Protein AF-A0A378B4E1-F1 (afdb_monomer_lite)

Secondary structure (DSSP, 8-state):
--SSSSSSSS--------SPP-PPPPPSSPPPPPS--PPPP--------SSSEEEEETTEEEEEEEE--B--GGGS----TT--HHHHHHHHTT--SS---EEE-TTS-EEEHHHHHHHHHHHHHHHHHHGGGTTS-EEEEPPPSSS--EEEEPP----SSHHHHHHHH-

InterPro domains:
  IPR025130 Protein of unknown function DUF4056 [PF13265] (36-170)

Radius of gyration: 22.27 Å; chains: 1; bounding box: 45×46×68 Å

pLDDT: mean 78.92, std 15.03, range [44.78, 97.56]

Structure (mmCIF, N/CA/C/O backbone):
data_AF-A0A378B4E1-F1
#
_entry.id   AF-A0A378B4E1-F1
#
loop_
_atom_site.group_PDB
_atom_site.id
_atom_site.type_symbol
_atom_site.label_atom_id
_atom_site.label_alt_id
_atom_site.label_comp_id
_atom_site.label_asym_id
_atom_site.label_entity_id
_atom_site.label_seq_id
_atom_site.pdbx_PDB_ins_code
_atom_site.Cartn_x
_atom_site.Cartn_y
_atom_site.Cartn_z
_atom_site.occupancy
_atom_site.B_iso_or_equiv
_atom_site.auth_seq_id
_atom_site.auth_comp_id
_atom_site.auth_asym_id
_atom_site.auth_atom_id
_atom_site.pdbx_PDB_model_num
ATOM 1 N N . MET A 1 1 ? -25.542 -29.507 -42.723 1.00 45.38 1 MET A N 1
ATOM 2 C CA . MET A 1 1 ? -24.441 -28.741 -42.091 1.00 45.38 1 MET A CA 1
ATOM 3 C C . MET A 1 1 ? -24.891 -28.226 -40.725 1.00 45.38 1 MET A C 1
ATOM 5 O O . MET A 1 1 ? -25.317 -27.088 -40.613 1.00 45.38 1 MET A O 1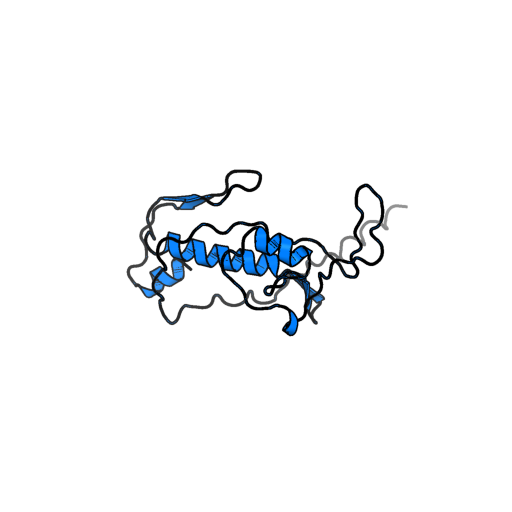
ATOM 9 N N . ARG A 1 2 ? -24.968 -29.088 -39.700 1.00 52.56 2 ARG A N 1
ATOM 10 C CA . ARG A 1 2 ? -25.615 -28.710 -38.426 1.00 52.56 2 ARG A CA 1
ATOM 11 C C . ARG A 1 2 ? -25.257 -29.658 -37.274 1.00 52.56 2 ARG A C 1
ATOM 13 O O . ARG A 1 2 ? -26.142 -30.110 -36.568 1.00 52.56 2 ARG A O 1
ATOM 20 N N . LYS A 1 3 ? -23.986 -30.060 -37.145 1.00 48.22 3 LYS A N 1
ATOM 21 C CA . LYS A 1 3 ? -23.539 -30.948 -36.046 1.00 48.22 3 LYS A CA 1
ATOM 22 C C . LYS A 1 3 ? -22.148 -30.639 -35.468 1.00 48.22 3 LYS A C 1
ATOM 24 O O . LYS A 1 3 ? -21.736 -31.317 -34.543 1.00 48.22 3 LYS A O 1
ATOM 29 N N . ALA A 1 4 ? -21.444 -29.610 -35.947 1.00 52.19 4 ALA A N 1
ATOM 30 C CA . ALA A 1 4 ? -20.055 -29.352 -35.539 1.00 52.19 4 ALA A CA 1
ATOM 31 C C . ALA A 1 4 ? -19.872 -28.226 -34.499 1.00 52.19 4 ALA A C 1
ATOM 33 O O . ALA A 1 4 ? -18.754 -27.987 -34.066 1.00 52.19 4 ALA A O 1
ATOM 34 N N . PHE A 1 5 ? -20.935 -27.530 -34.079 1.00 47.19 5 PHE A N 1
ATOM 35 C CA . PHE A 1 5 ? -20.787 -26.311 -33.265 1.00 47.19 5 PHE A CA 1
ATOM 36 C C . PHE A 1 5 ? -20.846 -26.529 -31.740 1.00 47.19 5 PHE A C 1
ATOM 38 O O . PHE A 1 5 ? -20.663 -25.588 -30.981 1.00 47.19 5 PHE A O 1
ATOM 45 N N . TRP A 1 6 ? -21.078 -27.759 -31.270 1.00 44.78 6 TRP A N 1
ATOM 46 C CA . TRP A 1 6 ? -21.280 -28.039 -29.839 1.00 44.78 6 TRP A CA 1
ATOM 47 C C . TRP A 1 6 ? -20.039 -28.551 -29.091 1.00 44.78 6 TRP A C 1
ATOM 49 O O . TRP A 1 6 ? -20.106 -28.757 -27.885 1.00 44.78 6 TRP A O 1
ATOM 59 N N . LEU A 1 7 ? -18.899 -28.734 -29.767 1.00 46.56 7 LEU A N 1
ATOM 60 C CA . LEU A 1 7 ? -17.705 -29.358 -29.172 1.00 46.56 7 LEU A CA 1
ATOM 61 C C . LEU A 1 7 ? -16.604 -28.380 -28.728 1.00 46.56 7 LEU A C 1
ATOM 63 O O . LEU A 1 7 ? -15.614 -28.820 -28.157 1.00 46.56 7 LEU A O 1
ATOM 67 N N . LEU A 1 8 ? -16.769 -27.067 -28.921 1.00 45.50 8 LEU A N 1
ATOM 68 C CA . LEU A 1 8 ? -15.743 -26.078 -28.544 1.00 45.50 8 LEU A CA 1
ATOM 69 C C . LEU A 1 8 ? -15.977 -25.387 -27.191 1.00 45.50 8 LEU A C 1
ATOM 71 O O . LEU A 1 8 ? -15.149 -24.586 -26.774 1.00 45.50 8 LEU A O 1
ATOM 75 N N . PHE A 1 9 ? -17.052 -25.716 -26.467 1.00 45.72 9 PHE A N 1
ATOM 76 C CA . PHE A 1 9 ? -17.351 -25.106 -25.160 1.00 45.72 9 PHE A CA 1
ATOM 77 C C . PHE A 1 9 ? -16.895 -25.933 -23.944 1.00 45.72 9 PHE A C 1
ATOM 79 O O . PHE A 1 9 ? -17.079 -25.504 -22.810 1.00 45.72 9 PHE A O 1
ATOM 86 N N . ALA A 1 10 ? -16.286 -27.106 -24.153 1.00 47.16 10 ALA A N 1
ATOM 87 C CA . ALA A 1 10 ? -15.947 -28.042 -23.074 1.00 47.16 10 ALA A CA 1
ATOM 88 C C . ALA A 1 10 ? -14.533 -27.872 -22.475 1.00 47.16 10 ALA A C 1
ATOM 90 O O . ALA A 1 10 ? -14.156 -28.644 -21.599 1.00 47.16 10 ALA A O 1
ATOM 91 N N . LEU A 1 11 ? -13.739 -26.888 -22.921 1.00 47.78 11 LEU A N 1
ATOM 92 C CA . LEU A 1 11 ? -12.340 -26.715 -22.482 1.00 47.78 11 LEU A CA 1
ATOM 93 C C . LEU A 1 11 ? -12.069 -25.448 -21.660 1.00 47.78 11 LEU A C 1
ATOM 95 O O . LEU A 1 11 ? -10.924 -25.193 -21.295 1.00 47.78 11 LEU A O 1
ATOM 99 N N . ALA A 1 12 ? -13.098 -24.681 -21.298 1.00 51.44 12 ALA A N 1
ATOM 100 C CA . ALA A 1 12 ? -12.955 -23.592 -20.334 1.00 51.44 12 ALA A CA 1
ATOM 101 C C . ALA A 1 12 ? -12.994 -24.148 -18.899 1.00 51.44 12 ALA A C 1
ATOM 103 O O . ALA A 1 12 ? -13.938 -23.917 -18.147 1.00 51.44 12 ALA A O 1
ATOM 104 N N . LEU A 1 13 ? -11.973 -24.924 -18.526 1.00 53.44 13 LEU A N 1
ATOM 105 C CA . LEU A 1 13 ? -11.681 -25.183 -17.119 1.00 53.44 13 LEU A CA 1
ATOM 106 C C . LEU A 1 13 ? -11.317 -23.836 -16.479 1.00 53.44 13 LEU A C 1
ATOM 108 O O . LEU A 1 13 ? -10.372 -23.194 -16.947 1.00 53.44 13 LEU A O 1
ATOM 112 N N . PRO A 1 14 ? -12.020 -23.377 -15.429 1.00 47.12 14 PRO A N 1
ATOM 113 C CA . PRO A 1 14 ? -11.519 -22.268 -14.649 1.00 47.12 14 PRO A CA 1
ATOM 114 C C . PRO A 1 14 ? -10.224 -22.767 -14.011 1.00 47.12 14 PRO A C 1
ATOM 116 O O . PRO A 1 14 ? -10.237 -23.681 -13.186 1.00 47.12 14 PRO A O 1
ATOM 119 N N . ALA A 1 15 ? -9.093 -22.199 -14.420 1.00 52.03 15 ALA A N 1
ATOM 120 C CA . ALA A 1 15 ? -7.867 -22.297 -13.651 1.00 52.03 15 ALA A CA 1
ATOM 121 C C . ALA A 1 15 ? -8.107 -21.537 -12.338 1.00 52.03 15 ALA A C 1
ATOM 123 O O . ALA A 1 15 ? -7.782 -20.360 -12.205 1.00 52.03 15 ALA A O 1
ATOM 124 N N . LEU A 1 16 ? -8.777 -22.190 -11.389 1.00 47.53 16 LEU A N 1
ATOM 125 C CA . LEU A 1 16 ? -8.833 -21.737 -10.013 1.00 47.53 16 LEU A CA 1
ATOM 126 C C . LEU A 1 16 ? -7.403 -21.842 -9.499 1.00 47.53 16 LEU A C 1
ATOM 128 O O . LEU A 1 16 ? -6.875 -22.944 -9.358 1.00 47.53 16 LEU A O 1
ATOM 132 N N . ALA A 1 17 ? -6.764 -20.699 -9.272 1.00 47.03 17 ALA A N 1
ATOM 133 C CA . ALA A 1 17 ? -5.536 -20.643 -8.501 1.00 47.03 17 ALA A CA 1
ATOM 134 C C . ALA A 1 17 ? -5.855 -21.206 -7.107 1.00 47.03 17 ALA A C 1
ATOM 136 O O . ALA A 1 17 ? -6.470 -20.539 -6.282 1.00 47.03 17 ALA A O 1
ATOM 137 N N . GLN A 1 18 ? -5.519 -22.478 -6.890 1.00 52.78 18 GLN A N 1
ATOM 138 C CA . GLN A 1 18 ? -5.673 -23.181 -5.613 1.00 52.78 18 GLN A CA 1
ATOM 139 C C . GLN A 1 18 ? -4.503 -22.902 -4.664 1.00 52.78 18 GLN A C 1
ATOM 141 O O . GLN A 1 18 ? -4.425 -23.513 -3.599 1.00 52.78 18 GLN A O 1
ATOM 146 N N . ASP A 1 19 ? -3.586 -22.007 -5.044 1.00 57.25 19 ASP A N 1
ATOM 147 C CA . ASP A 1 19 ? -2.512 -21.596 -4.157 1.00 57.25 19 ASP A CA 1
ATOM 148 C C . ASP A 1 19 ? -3.143 -21.042 -2.874 1.00 57.25 19 ASP A C 1
ATOM 150 O O . ASP A 1 19 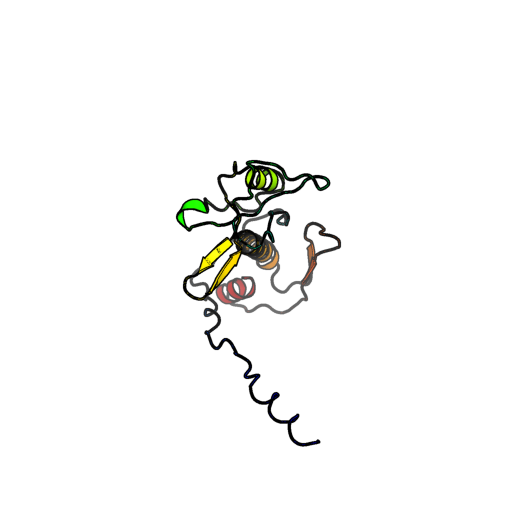? -3.998 -20.151 -2.952 1.00 57.25 19 ASP A O 1
ATOM 154 N N . PRO A 1 20 ? -2.775 -21.567 -1.691 1.00 53.53 20 PRO A N 1
ATOM 155 C CA . PRO A 1 20 ? -3.271 -21.015 -0.449 1.00 53.53 20 PRO A CA 1
ATOM 156 C C . PRO A 1 20 ? -2.885 -19.539 -0.425 1.00 53.53 20 PRO A C 1
ATOM 158 O O . PRO A 1 20 ? -1.701 -19.194 -0.492 1.00 53.53 20 PRO A O 1
ATOM 161 N N . VAL A 1 21 ? -3.896 -18.667 -0.347 1.00 59.41 21 VAL A N 1
ATOM 162 C CA . VAL A 1 21 ? -3.697 -17.271 0.043 1.00 59.41 21 VAL A CA 1
ATOM 163 C C . VAL A 1 21 ? -2.820 -17.323 1.286 1.00 59.41 21 VAL A C 1
ATOM 165 O O . VAL A 1 21 ? -3.142 -18.067 2.217 1.00 59.41 21 VAL A O 1
ATOM 168 N N . LEU A 1 22 ? -1.675 -16.631 1.247 1.00 57.59 22 LEU A N 1
ATOM 169 C CA . LEU A 1 22 ? -0.704 -16.640 2.340 1.00 57.59 22 LEU A CA 1
ATOM 170 C C . LEU A 1 22 ? -1.463 -16.535 3.671 1.00 57.59 22 LEU A C 1
ATOM 172 O O . LEU A 1 22 ? -2.322 -15.655 3.790 1.00 57.59 22 LEU A O 1
ATOM 176 N N . PRO A 1 23 ? -1.220 -17.445 4.634 1.00 61.09 23 PRO A N 1
ATOM 177 C CA . PRO A 1 23 ? -1.993 -17.462 5.863 1.00 61.09 23 PRO A CA 1
ATOM 178 C C . PRO A 1 23 ? -1.885 -16.093 6.528 1.00 61.09 23 PRO A C 1
ATOM 180 O O . PRO A 1 23 ? -0.791 -15.531 6.621 1.00 61.09 23 PRO A O 1
ATOM 183 N N . ALA A 1 24 ? -3.023 -15.555 6.972 1.00 62.12 24 ALA A N 1
ATOM 184 C CA . ALA A 1 24 ? -3.042 -14.311 7.723 1.00 62.12 24 ALA A CA 1
ATOM 185 C C . ALA A 1 24 ? -2.091 -14.455 8.919 1.00 62.12 24 ALA A C 1
ATOM 187 O O . ALA A 1 24 ? -2.246 -15.354 9.748 1.00 62.12 24 ALA A O 1
ATOM 188 N N . VAL A 1 25 ? -1.064 -13.607 8.970 1.00 66.94 25 VAL A N 1
ATOM 189 C CA . VAL A 1 25 ? -0.063 -13.660 10.034 1.00 66.94 25 VAL A CA 1
ATOM 190 C C . VAL A 1 25 ? -0.710 -13.146 11.317 1.00 66.94 25 VAL A C 1
ATOM 192 O O . VAL A 1 25 ? -1.153 -12.000 11.396 1.00 66.94 25 VAL A O 1
ATOM 195 N N . THR A 1 26 ? -0.767 -13.997 12.339 1.00 69.50 26 THR A N 1
ATOM 196 C CA . THR A 1 26 ? -1.206 -13.588 13.674 1.00 69.50 26 THR A CA 1
ATOM 197 C C . THR A 1 26 ? -0.099 -12.777 14.340 1.00 69.50 26 THR A C 1
ATOM 199 O O . THR A 1 26 ? 1.024 -13.258 14.498 1.00 69.50 26 THR A O 1
ATOM 202 N N . ALA A 1 27 ? -0.412 -11.562 14.778 1.00 67.56 27 ALA A N 1
ATOM 203 C CA . ALA A 1 27 ? 0.491 -10.724 15.544 1.00 67.56 27 ALA A CA 1
ATOM 204 C C . ALA A 1 27 ? 0.864 -11.414 16.866 1.00 67.56 27 ALA A C 1
ATOM 206 O O . ALA A 1 27 ? 0.021 -11.679 17.730 1.00 67.56 27 ALA A O 1
ATOM 207 N N . ILE A 1 28 ? 2.155 -11.704 17.024 1.00 65.19 28 ILE A N 1
ATOM 208 C CA . ILE A 1 28 ? 2.714 -12.283 18.255 1.00 65.19 28 ILE A CA 1
ATOM 209 C C . ILE A 1 28 ? 2.878 -11.187 19.322 1.00 65.19 28 ILE A C 1
ATOM 211 O O . ILE A 1 28 ? 2.657 -11.433 20.511 1.00 65.19 28 ILE A O 1
ATOM 215 N N . HIS A 1 29 ? 3.183 -9.961 18.885 1.00 74.31 29 HIS A N 1
ATOM 216 C CA . HIS A 1 29 ? 3.398 -8.785 19.723 1.00 74.31 29 HIS A CA 1
ATOM 217 C C . HIS A 1 29 ? 2.563 -7.601 19.234 1.00 74.31 29 HIS A C 1
ATOM 219 O O . HIS A 1 29 ? 2.331 -7.446 18.038 1.00 74.31 29 HIS A O 1
ATOM 225 N N . THR A 1 30 ? 2.135 -6.755 20.169 1.00 82.44 30 THR A N 1
ATOM 226 C CA . THR A 1 30 ? 1.479 -5.481 19.866 1.00 82.44 30 THR A CA 1
ATOM 227 C C . THR A 1 30 ? 2.519 -4.369 19.816 1.00 82.44 30 THR A C 1
ATOM 229 O O . THR A 1 30 ? 3.311 -4.237 20.750 1.00 82.44 30 THR A O 1
ATOM 232 N N . ALA A 1 31 ? 2.486 -3.546 18.774 1.00 79.12 31 ALA A N 1
ATOM 233 C CA . ALA A 1 31 ? 3.250 -2.303 18.697 1.00 79.12 31 ALA A CA 1
ATOM 234 C C . ALA A 1 31 ? 2.358 -1.100 19.062 1.00 79.12 31 ALA A C 1
ATOM 236 O O . ALA A 1 31 ? 1.150 -1.147 18.804 1.00 79.12 31 ALA A O 1
ATOM 237 N N . PRO A 1 32 ? 2.909 -0.027 19.656 1.00 82.69 32 PRO A N 1
ATOM 238 C CA . PRO A 1 32 ? 2.162 1.212 19.823 1.00 82.69 32 PRO A CA 1
ATOM 239 C C . PRO A 1 32 ? 1.832 1.816 18.455 1.00 82.69 32 PRO A C 1
ATOM 241 O O . PRO A 1 32 ? 2.599 1.679 17.500 1.00 82.69 32 PRO A O 1
ATOM 244 N N . THR A 1 33 ? 0.700 2.509 18.369 1.00 85.19 33 THR A N 1
ATOM 245 C CA . THR A 1 33 ? 0.397 3.342 17.207 1.00 85.19 33 THR A CA 1
ATOM 246 C C . THR A 1 33 ? 1.305 4.564 17.204 1.00 85.19 33 THR A C 1
ATOM 248 O O . THR A 1 33 ? 1.555 5.165 18.252 1.00 85.19 33 THR A O 1
ATOM 251 N N . LEU A 1 34 ? 1.757 4.967 16.024 1.00 81.56 34 LEU A N 1
ATOM 252 C CA . LEU A 1 34 ? 2.261 6.312 15.802 1.00 81.56 34 LEU A CA 1
ATOM 253 C C . LEU A 1 34 ? 1.087 7.299 15.883 1.00 81.56 34 LEU A C 1
ATOM 255 O O . LEU A 1 34 ? -0.052 6.932 15.603 1.00 81.56 34 LEU A O 1
ATOM 259 N N . GLY A 1 35 ? 1.365 8.526 16.328 1.00 74.25 35 GLY A N 1
ATOM 260 C CA . GLY A 1 35 ? 0.367 9.589 16.476 1.00 74.25 35 GLY A CA 1
ATOM 261 C C . GLY A 1 35 ? -0.169 10.097 15.132 1.00 74.25 35 GLY A C 1
ATOM 262 O O . GLY A 1 35 ? -0.608 9.332 14.277 1.00 74.25 35 GLY A O 1
ATOM 263 N N . GLU A 1 36 ? -0.169 11.412 14.925 1.00 76.81 36 GLU A N 1
ATOM 264 C CA . GLU A 1 36 ? -0.643 11.978 13.660 1.00 76.81 36 GLU A CA 1
ATOM 265 C C . GLU A 1 36 ? 0.292 11.612 12.498 1.00 76.81 36 GLU A C 1
ATOM 267 O O . GLU A 1 36 ? 1.414 12.101 12.395 1.00 76.81 36 GLU A O 1
ATOM 272 N N . LEU A 1 37 ? -0.195 10.738 11.614 1.00 85.00 37 LEU A N 1
ATOM 273 C CA . LEU A 1 37 ? 0.408 10.435 10.320 1.00 85.00 37 LEU A CA 1
ATOM 274 C C . LEU A 1 37 ? -0.404 11.119 9.212 1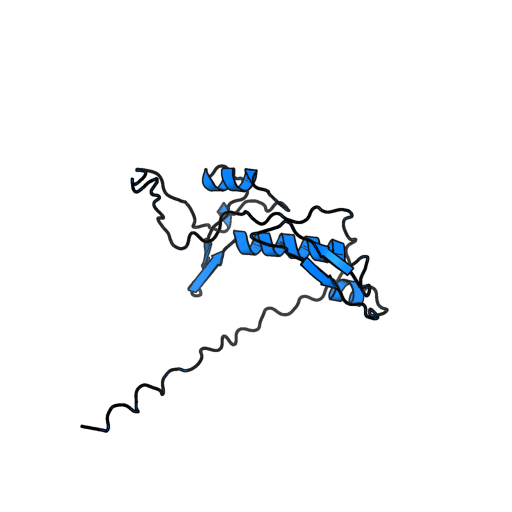.00 85.00 37 LEU A C 1
ATOM 276 O O . LEU A 1 37 ? -1.636 11.002 9.219 1.00 85.00 37 LEU A O 1
ATOM 280 N N . PRO A 1 38 ? 0.241 11.802 8.250 1.00 86.19 38 PRO A N 1
ATOM 281 C CA . PRO A 1 38 ? -0.461 12.320 7.084 1.00 86.19 38 PRO A CA 1
ATOM 282 C C . PRO A 1 38 ? -0.992 11.155 6.230 1.00 86.19 38 PRO A C 1
ATOM 284 O O . PRO A 1 38 ? -0.332 10.109 6.166 1.00 86.19 38 PRO A O 1
ATOM 287 N N . PRO A 1 39 ? -2.163 11.303 5.578 1.00 86.25 39 PRO A N 1
ATOM 288 C CA . PRO A 1 39 ? -2.639 10.308 4.625 1.00 86.25 39 PRO A CA 1
ATOM 289 C C . PRO A 1 39 ? -1.623 10.161 3.480 1.00 86.25 39 PRO A C 1
ATOM 291 O O . PRO A 1 39 ? -1.076 11.170 3.030 1.00 86.25 39 PRO A O 1
ATOM 294 N N . PRO A 1 40 ? -1.353 8.932 3.011 1.00 85.31 40 PRO A N 1
ATOM 295 C CA . PRO A 1 40 ? -0.423 8.727 1.913 1.00 85.31 40 PRO A CA 1
ATOM 296 C C . PRO A 1 40 ? -0.987 9.296 0.605 1.00 85.31 40 PRO A C 1
ATOM 298 O O . PRO A 1 40 ? -2.170 9.130 0.296 1.00 85.31 40 PRO A O 1
ATOM 301 N N . GLU A 1 41 ? -0.130 9.952 -0.173 1.00 76.06 41 GLU A N 1
ATOM 302 C CA . GLU A 1 41 ? -0.439 10.452 -1.513 1.00 76.06 41 GLU A CA 1
ATOM 303 C C . GLU A 1 41 ? -0.165 9.357 -2.561 1.00 76.06 41 GLU A C 1
ATOM 305 O O . GLU A 1 41 ? 0.827 8.637 -2.495 1.00 76.06 41 GLU A O 1
ATOM 310 N N . SER A 1 42 ? -1.049 9.199 -3.547 1.00 62.88 42 SER A N 1
ATOM 311 C CA . SER A 1 42 ? -1.080 8.000 -4.411 1.00 62.88 42 SER A CA 1
ATOM 312 C C . SER A 1 42 ? -0.268 8.088 -5.705 1.00 62.88 42 SER A C 1
ATOM 314 O O . SER A 1 42 ? -0.287 7.176 -6.529 1.00 62.88 42 SER A O 1
ATOM 316 N N . LEU A 1 43 ? 0.496 9.151 -5.930 1.00 60.84 43 LEU A N 1
ATOM 317 C CA . LEU A 1 43 ? 1.144 9.367 -7.226 1.00 60.84 43 LEU A CA 1
ATOM 318 C C . LEU A 1 43 ? 2.555 8.769 -7.290 1.00 60.84 43 LEU A C 1
ATOM 320 O O . LEU A 1 43 ? 3.511 9.462 -7.623 1.00 60.84 43 LEU A O 1
ATOM 324 N N . ARG A 1 44 ? 2.692 7.461 -7.031 1.00 71.88 44 ARG A N 1
ATOM 325 C CA . ARG A 1 44 ? 3.876 6.719 -7.492 1.00 71.88 44 ARG A CA 1
ATOM 32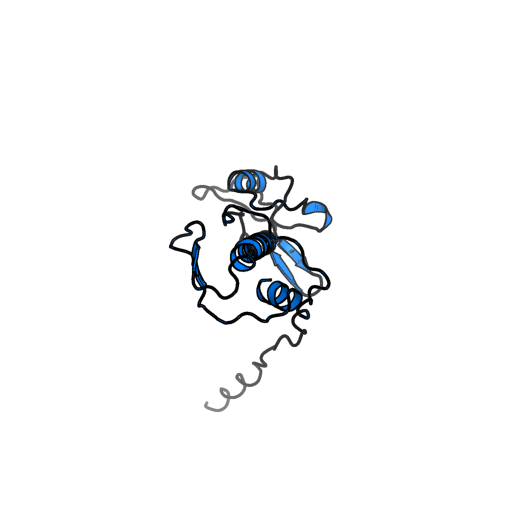6 C C . ARG A 1 44 ? 3.651 6.339 -8.959 1.00 71.88 44 ARG A C 1
ATOM 328 O O . ARG A 1 44 ? 2.652 5.678 -9.250 1.00 71.88 44 ARG A O 1
ATOM 335 N N . PRO A 1 45 ? 4.526 6.756 -9.892 1.00 65.88 45 PRO A N 1
ATOM 336 C CA . PRO A 1 45 ? 4.362 6.427 -11.299 1.00 65.88 45 PRO A CA 1
ATOM 337 C C . PRO A 1 45 ? 4.399 4.903 -11.446 1.00 65.88 45 PRO A C 1
ATOM 339 O O . PRO A 1 45 ? 5.391 4.252 -11.125 1.00 65.88 45 PRO A O 1
ATOM 342 N N . CYS A 1 46 ? 3.272 4.347 -11.874 1.00 68.25 46 CYS A N 1
ATOM 343 C CA . CYS A 1 46 ? 3.018 2.920 -12.029 1.00 68.25 46 CYS A CA 1
ATOM 344 C C . CYS A 1 46 ? 2.314 2.675 -13.374 1.00 68.25 46 CYS A C 1
ATOM 346 O O . CYS A 1 46 ? 2.068 3.619 -14.126 1.00 68.25 46 CYS A O 1
ATOM 348 N N . CYS A 1 47 ? 2.016 1.418 -13.710 1.00 67.38 47 CYS A N 1
ATOM 349 C CA . CYS A 1 47 ? 1.260 1.026 -14.917 1.00 67.38 47 CYS A CA 1
ATOM 350 C C . CYS A 1 47 ? 1.999 1.077 -16.268 1.00 67.38 47 CYS A C 1
ATOM 352 O O . CYS A 1 47 ? 1.408 0.734 -17.293 1.00 67.38 47 CYS A O 1
ATOM 354 N N . ALA A 1 48 ? 3.286 1.428 -16.307 1.00 75.94 48 ALA A N 1
ATOM 355 C CA . ALA A 1 48 ? 4.107 1.238 -17.501 1.00 75.94 48 ALA A CA 1
ATOM 356 C C . ALA A 1 48 ? 4.453 -0.257 -17.638 1.00 75.94 48 ALA A C 1
ATOM 358 O O . ALA A 1 48 ? 5.443 -0.729 -17.080 1.00 75.94 48 ALA A O 1
ATOM 359 N N . PHE A 1 49 ? 3.587 -1.024 -18.306 1.00 79.81 49 PHE A N 1
ATOM 360 C CA . PHE A 1 49 ? 3.741 -2.472 -18.452 1.00 79.81 49 PHE A CA 1
ATOM 361 C C . PHE A 1 49 ? 4.633 -2.847 -19.642 1.00 79.81 49 PHE A C 1
ATOM 363 O O . PHE A 1 49 ? 4.450 -2.323 -20.737 1.00 79.81 49 PHE A O 1
ATOM 370 N N . GLY A 1 50 ? 5.559 -3.789 -19.439 1.00 77.62 50 GLY A N 1
ATOM 371 C CA . GLY A 1 50 ? 6.452 -4.306 -20.481 1.00 77.62 50 GLY A CA 1
ATOM 372 C C . GLY A 1 50 ? 7.932 -4.159 -20.134 1.00 77.62 50 GLY A C 1
ATOM 373 O O . GLY A 1 50 ? 8.288 -4.004 -18.966 1.00 77.62 50 GLY A O 1
ATOM 374 N N . TYR A 1 51 ? 8.786 -4.245 -21.148 1.00 81.69 51 TYR A N 1
ATOM 375 C CA . TYR A 1 51 ? 10.216 -3.941 -21.089 1.00 81.69 51 TYR A CA 1
ATOM 376 C C . TYR A 1 51 ? 10.584 -3.118 -22.330 1.00 81.69 51 TYR A C 1
ATOM 378 O O . TYR A 1 51 ? 9.825 -3.122 -23.299 1.00 81.69 51 TYR A O 1
ATOM 386 N N . ASP A 1 52 ? 11.724 -2.421 -22.299 1.00 81.62 52 ASP A N 1
ATOM 387 C CA . ASP A 1 52 ? 12.207 -1.608 -23.431 1.00 81.62 52 ASP A CA 1
ATOM 388 C C . ASP A 1 52 ? 11.195 -0.524 -23.868 1.00 81.62 52 ASP A C 1
ATOM 390 O O . ASP A 1 52 ? 10.881 -0.315 -25.045 1.00 81.62 52 ASP A O 1
ATOM 394 N N . LEU A 1 53 ? 10.617 0.153 -22.872 1.00 83.50 53 LEU A N 1
ATOM 395 C CA . LEU A 1 53 ? 9.567 1.138 -23.083 1.00 83.50 53 LEU A CA 1
ATOM 396 C C . LEU A 1 53 ? 10.144 2.447 -23.626 1.00 83.50 53 LEU A C 1
ATOM 398 O O . LEU A 1 53 ? 10.852 3.177 -22.931 1.00 83.50 53 LEU A O 1
ATOM 402 N N . HIS A 1 54 ? 9.781 2.762 -24.865 1.00 84.31 54 HIS A N 1
ATOM 403 C CA . HIS A 1 54 ? 10.142 4.005 -25.535 1.00 84.31 54 HIS A CA 1
ATOM 404 C C . HIS A 1 54 ? 9.059 5.065 -25.344 1.00 84.31 54 HIS A C 1
ATOM 406 O O . HIS A 1 54 ? 7.865 4.762 -25.315 1.00 84.31 54 HIS A O 1
ATOM 412 N N . VAL A 1 55 ? 9.469 6.330 -25.265 1.00 83.94 55 VAL A N 1
ATOM 413 C CA . VAL A 1 55 ? 8.544 7.452 -25.068 1.00 83.94 55 VAL A CA 1
ATOM 414 C C . VAL A 1 55 ? 8.381 8.285 -26.332 1.00 83.94 55 VAL A C 1
ATOM 416 O O . VAL A 1 55 ? 9.293 8.420 -27.153 1.00 83.94 55 VAL A O 1
ATOM 419 N N . ARG A 1 56 ? 7.200 8.890 -26.470 1.00 86.38 56 ARG A N 1
ATOM 420 C CA . ARG A 1 56 ? 6.899 9.881 -27.505 1.00 86.38 56 ARG A CA 1
ATOM 421 C C . ARG A 1 56 ? 6.319 11.122 -26.844 1.00 86.38 56 ARG A C 1
ATOM 423 O O . ARG A 1 56 ? 5.416 11.006 -26.021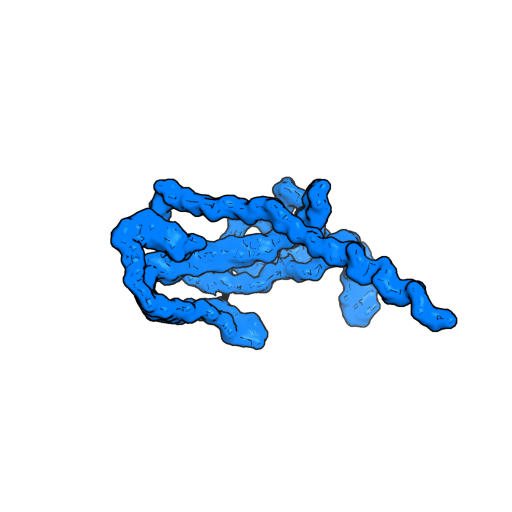 1.00 86.38 56 ARG A O 1
ATOM 430 N N . ALA A 1 57 ? 6.790 12.295 -27.245 1.00 83.94 57 ALA A N 1
ATOM 431 C CA . ALA A 1 57 ? 6.227 13.579 -26.841 1.00 83.94 57 ALA A CA 1
ATOM 432 C C . ALA A 1 57 ? 5.627 14.258 -28.074 1.00 83.94 57 ALA A C 1
ATOM 434 O O . ALA A 1 57 ? 6.300 14.385 -29.094 1.00 83.94 57 ALA A O 1
ATOM 435 N N . ALA A 1 58 ? 4.344 14.629 -28.013 1.00 87.00 58 ALA A N 1
ATOM 436 C CA . ALA A 1 58 ? 3.611 15.200 -29.152 1.00 87.00 58 ALA A CA 1
ATOM 437 C C . ALA A 1 58 ? 3.752 14.378 -30.458 1.00 87.00 58 ALA A C 1
ATOM 439 O O . ALA A 1 58 ? 3.842 14.920 -31.555 1.00 87.00 58 ALA A O 1
ATOM 440 N N . GLY A 1 59 ? 3.817 13.046 -30.340 1.00 86.19 59 GLY A N 1
ATOM 441 C CA . GLY A 1 59 ? 3.992 12.134 -31.474 1.00 86.19 59 GLY A CA 1
ATOM 442 C C . GLY A 1 59 ? 5.438 11.953 -31.957 1.00 86.19 59 GLY A C 1
ATOM 443 O O . GLY A 1 59 ? 5.681 11.044 -32.751 1.00 86.19 59 GLY A O 1
ATOM 444 N N . ILE A 1 60 ? 6.409 12.712 -31.449 1.00 88.94 60 ILE A N 1
ATOM 445 C CA . ILE A 1 60 ? 7.826 12.601 -31.823 1.00 88.94 60 ILE A CA 1
ATOM 446 C C . ILE A 1 60 ? 8.529 11.626 -30.860 1.00 88.94 60 ILE A C 1
ATOM 448 O O . ILE A 1 60 ? 8.412 11.802 -29.644 1.00 88.94 60 ILE A O 1
ATOM 452 N N . PRO A 1 61 ? 9.218 10.576 -31.352 1.00 87.00 61 PRO A N 1
ATOM 453 C CA . PRO A 1 61 ? 9.996 9.688 -30.490 1.00 87.00 61 PRO A CA 1
ATOM 454 C C . PRO A 1 61 ? 11.169 10.448 -29.868 1.00 87.00 61 PRO A C 1
ATOM 456 O O . PRO A 1 61 ? 11.851 11.197 -30.566 1.00 87.00 61 PRO A O 1
ATOM 459 N N . ILE A 1 62 ? 11.411 10.249 -28.572 1.00 88.62 62 ILE A N 1
ATOM 460 C CA . ILE A 1 62 ? 12.597 10.801 -27.906 1.00 88.62 62 ILE A CA 1
ATOM 461 C C . ILE A 1 62 ? 13.738 9.793 -28.093 1.00 88.62 62 ILE A C 1
ATOM 463 O O . ILE A 1 62 ? 13.692 8.716 -27.494 1.00 88.62 62 ILE A O 1
ATOM 467 N N . PRO A 1 63 ? 14.738 10.084 -28.945 1.00 83.50 63 PRO A N 1
ATOM 468 C CA . PRO A 1 63 ? 15.830 9.152 -29.183 1.00 83.50 63 PRO A CA 1
ATOM 469 C C . PRO A 1 63 ? 16.679 8.992 -27.919 1.00 83.50 63 PRO A C 1
ATOM 471 O O . PRO A 1 63 ? 16.818 9.926 -27.132 1.00 83.50 63 PRO A O 1
ATOM 474 N N . MET A 1 64 ? 17.279 7.812 -27.754 1.00 83.12 64 MET A N 1
ATOM 475 C CA . MET A 1 64 ? 18.210 7.491 -26.660 1.00 83.12 64 MET A CA 1
ATOM 476 C C . MET A 1 64 ? 17.626 7.574 -25.238 1.00 83.12 64 MET A C 1
ATOM 478 O O . MET A 1 64 ? 18.382 7.477 -24.274 1.00 83.12 64 MET A O 1
ATOM 482 N N . TYR A 1 65 ? 16.306 7.724 -25.085 1.00 79.62 65 TYR A N 1
ATOM 483 C CA . TYR A 1 65 ? 15.632 7.670 -23.790 1.00 79.62 65 TYR A CA 1
ATOM 484 C C . TYR A 1 65 ? 14.641 6.508 -23.743 1.00 79.62 65 TYR A C 1
ATOM 486 O O . TYR A 1 65 ? 13.794 6.348 -24.625 1.00 79.62 65 TYR A O 1
ATOM 494 N N . GLN A 1 66 ? 14.734 5.723 -22.675 1.00 75.62 66 GLN A N 1
ATOM 495 C CA . GLN A 1 66 ? 13.866 4.589 -22.390 1.00 75.62 66 GLN A CA 1
ATOM 496 C C . GLN A 1 66 ? 13.461 4.629 -20.919 1.00 75.62 66 GLN A C 1
ATOM 498 O O . GLN A 1 66 ? 14.250 5.032 -20.062 1.00 75.62 66 GLN A O 1
ATOM 503 N N . ILE A 1 67 ? 12.243 4.188 -20.618 1.00 76.19 67 ILE A N 1
ATOM 504 C CA . ILE A 1 67 ? 11.791 4.044 -19.235 1.00 76.19 67 ILE A CA 1
ATOM 505 C C . ILE A 1 67 ? 12.319 2.710 -18.704 1.00 76.19 67 ILE A C 1
ATOM 507 O O . ILE A 1 67 ? 11.863 1.641 -19.109 1.00 76.19 67 ILE A O 1
ATOM 511 N N . GLY A 1 68 ? 13.266 2.777 -17.768 1.00 75.12 68 GLY A N 1
ATOM 512 C CA . GLY A 1 68 ? 13.733 1.620 -17.009 1.00 75.12 68 GLY A CA 1
ATOM 513 C C . GLY A 1 68 ? 12.687 1.188 -15.985 1.00 75.12 68 GLY A C 1
ATOM 514 O O . GLY A 1 68 ? 12.721 1.629 -14.843 1.00 75.12 68 GLY A O 1
ATOM 515 N N . ASN A 1 69 ? 11.743 0.341 -16.390 1.00 82.81 69 ASN A N 1
ATOM 516 C CA . ASN A 1 69 ? 10.628 -0.108 -15.550 1.00 82.81 69 ASN A CA 1
ATOM 517 C C . ASN A 1 69 ? 10.778 -1.559 -15.055 1.00 82.81 69 ASN A C 1
ATOM 519 O O . ASN A 1 69 ? 9.849 -2.075 -14.441 1.00 82.81 69 ASN A O 1
ATOM 523 N N . VAL A 1 70 ? 11.902 -2.232 -15.326 1.00 88.81 70 VAL A N 1
ATOM 524 C CA . VAL A 1 70 ? 12.170 -3.609 -14.879 1.00 88.81 70 VAL A CA 1
ATOM 525 C C . VAL A 1 70 ? 13.233 -3.599 -13.789 1.00 88.81 70 VAL A C 1
ATOM 527 O O . VAL A 1 70 ? 14.346 -3.124 -14.000 1.00 88.81 70 VAL A O 1
ATOM 530 N N . LEU A 1 71 ? 12.887 -4.141 -12.624 1.00 88.75 71 LEU A N 1
ATOM 531 C CA . LEU A 1 71 ? 13.721 -4.131 -11.428 1.00 88.75 71 LEU A CA 1
ATOM 532 C C . LEU A 1 71 ? 14.176 -5.538 -11.041 1.00 88.75 71 LEU A C 1
ATOM 534 O O . LEU A 1 71 ? 13.550 -6.554 -11.352 1.00 88.75 71 LEU A O 1
ATOM 538 N N . THR A 1 72 ? 15.261 -5.577 -10.278 1.00 89.50 72 THR A N 1
ATOM 539 C CA . THR A 1 72 ? 15.715 -6.754 -9.538 1.00 89.50 72 THR A CA 1
ATOM 540 C C . THR A 1 72 ? 15.650 -6.466 -8.041 1.00 89.50 72 THR A C 1
ATOM 542 O O . THR A 1 72 ? 15.529 -5.316 -7.623 1.00 89.50 72 THR A O 1
ATOM 545 N N . LEU A 1 73 ? 15.801 -7.497 -7.207 1.00 88.88 73 LEU A N 1
ATOM 546 C CA . LEU A 1 73 ? 15.870 -7.306 -5.754 1.00 88.88 73 LEU A CA 1
ATOM 547 C C . LEU A 1 73 ? 17.004 -6.352 -5.336 1.00 88.88 73 LEU A C 1
ATOM 549 O O . LEU A 1 73 ? 16.843 -5.603 -4.379 1.00 88.88 73 LEU A O 1
ATOM 553 N N . GLY A 1 74 ? 18.124 -6.346 -6.068 1.00 88.88 74 GLY A N 1
ATOM 554 C CA . GLY A 1 74 ? 19.269 -5.479 -5.779 1.00 88.88 74 GLY A CA 1
ATOM 555 C C . GLY A 1 74 ? 19.067 -4.013 -6.168 1.00 88.88 74 GLY A C 1
ATOM 556 O O . GLY A 1 74 ? 19.822 -3.163 -5.709 1.00 88.88 74 GLY A O 1
ATOM 557 N N . THR A 1 75 ? 18.058 -3.701 -6.987 1.00 88.19 75 THR A N 1
ATOM 558 C CA . THR A 1 75 ? 17.816 -2.341 -7.499 1.00 88.19 75 THR A CA 1
ATOM 559 C C . THR A 1 75 ? 16.616 -1.658 -6.849 1.00 88.19 75 THR A C 1
ATOM 561 O O . THR A 1 75 ? 16.312 -0.531 -7.210 1.00 88.19 75 THR A O 1
ATOM 564 N N . LEU A 1 76 ? 15.912 -2.312 -5.917 1.00 87.69 76 LEU A N 1
ATOM 565 C CA . LEU A 1 76 ? 14.679 -1.779 -5.320 1.00 87.69 76 LEU A CA 1
ATOM 566 C C . LEU A 1 76 ? 14.885 -0.509 -4.488 1.00 87.69 76 LEU A C 1
ATOM 568 O O . LEU A 1 76 ? 13.985 0.332 -4.418 1.00 87.69 76 LEU A O 1
ATOM 572 N N . GLY A 1 77 ? 16.036 -0.395 -3.828 1.00 87.06 77 GLY A N 1
ATOM 573 C CA . GLY A 1 77 ? 16.261 0.647 -2.834 1.00 87.06 77 GLY A CA 1
ATOM 574 C C . GLY A 1 77 ? 15.520 0.410 -1.516 1.00 87.06 77 GLY A C 1
ATOM 575 O O . GLY A 1 77 ? 14.903 -0.638 -1.301 1.00 87.06 77 GLY A O 1
ATOM 576 N N . LYS A 1 78 ? 15.595 1.392 -0.613 1.00 86.81 78 LYS A N 1
ATOM 577 C CA . LYS A 1 78 ? 14.900 1.364 0.684 1.00 86.81 78 LYS A CA 1
ATOM 578 C C . LYS A 1 78 ? 13.552 2.060 0.564 1.00 86.81 78 LYS A C 1
ATOM 580 O O . LYS A 1 78 ? 13.452 3.080 -0.098 1.00 86.81 78 LYS A O 1
ATOM 585 N N . HIS A 1 79 ? 12.530 1.488 1.191 1.00 87.69 79 HIS A N 1
ATOM 586 C CA . HIS A 1 79 ? 11.191 2.059 1.170 1.00 87.69 79 HIS A CA 1
ATOM 587 C C . HIS A 1 79 ? 11.030 3.154 2.226 1.00 87.69 79 HIS A C 1
ATOM 589 O O . HIS A 1 79 ? 11.374 2.932 3.392 1.00 87.69 79 HIS A O 1
ATOM 595 N N . HIS A 1 80 ? 10.473 4.293 1.823 1.00 85.19 80 HIS A N 1
ATOM 596 C CA . HIS A 1 80 ? 10.101 5.394 2.699 1.00 85.19 80 HIS A CA 1
ATOM 597 C C . HIS A 1 80 ? 8.585 5.621 2.661 1.00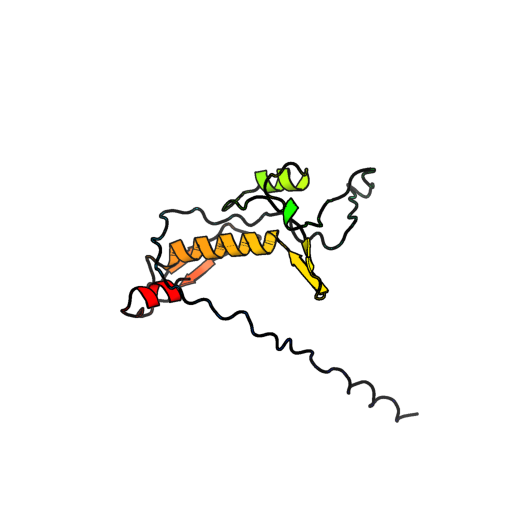 85.19 80 HIS A C 1
ATOM 599 O O . HIS A 1 80 ? 7.965 5.671 1.594 1.00 85.19 80 HIS A O 1
ATOM 605 N N . TYR A 1 81 ? 7.994 5.773 3.851 1.00 85.31 81 TYR A N 1
ATOM 606 C CA . TYR A 1 81 ? 6.568 6.060 3.979 1.00 85.31 81 TYR A CA 1
ATOM 607 C C . TYR A 1 81 ? 6.234 7.382 3.293 1.00 85.31 81 TYR A C 1
ATOM 609 O O . TYR A 1 81 ? 6.841 8.407 3.611 1.00 85.31 81 TYR A O 1
ATOM 617 N N . ASN A 1 82 ? 5.229 7.353 2.416 1.00 76.81 82 ASN A N 1
ATOM 618 C CA . ASN A 1 82 ? 4.697 8.538 1.748 1.00 76.81 82 ASN A CA 1
ATOM 619 C C . ASN A 1 82 ? 5.772 9.388 1.036 1.00 76.81 82 ASN A C 1
ATOM 621 O O . ASN A 1 82 ? 5.829 10.607 1.209 1.00 76.81 82 ASN A O 1
ATOM 625 N N . ASP A 1 83 ? 6.634 8.746 0.241 1.00 65.56 83 ASP A N 1
ATOM 626 C CA . ASP A 1 83 ? 7.533 9.450 -0.683 1.00 65.56 83 ASP A CA 1
ATOM 627 C C . ASP A 1 83 ? 6.690 10.117 -1.790 1.00 65.56 83 ASP A C 1
ATOM 629 O O . ASP A 1 83 ? 6.274 9.481 -2.761 1.00 65.56 83 ASP A O 1
ATOM 633 N N . SER A 1 84 ? 6.322 11.380 -1.554 1.00 60.59 84 SER A N 1
ATOM 634 C CA . SER A 1 84 ? 5.333 12.148 -2.318 1.00 60.59 84 SER A CA 1
ATOM 635 C C . SER A 1 84 ? 5.870 12.644 -3.670 1.00 60.59 84 SER A C 1
ATOM 637 O O . SER A 1 84 ? 6.982 12.315 -4.074 1.00 60.59 84 SER A O 1
ATOM 639 N N . ALA A 1 85 ? 5.076 13.436 -4.406 1.00 55.16 85 ALA A N 1
ATOM 640 C CA . ALA A 1 85 ? 5.252 13.837 -5.815 1.00 55.16 85 ALA A CA 1
ATOM 641 C C . ALA A 1 85 ? 6.682 14.206 -6.293 1.00 55.16 85 ALA A C 1
ATOM 643 O O . ALA A 1 85 ? 6.998 14.057 -7.475 1.00 55.16 85 ALA A O 1
ATOM 644 N N . PHE A 1 86 ? 7.577 14.656 -5.409 1.00 54.97 86 PHE A N 1
ATOM 645 C CA . PHE A 1 86 ? 8.987 14.889 -5.746 1.00 54.97 86 PHE A CA 1
ATOM 646 C C . PHE A 1 86 ? 9.776 13.583 -5.967 1.00 54.97 86 PHE A C 1
ATOM 648 O O . PHE A 1 86 ? 10.608 13.507 -6.876 1.00 54.97 86 PHE A O 1
ATOM 655 N N . GLY A 1 87 ? 9.473 12.534 -5.200 1.00 57.91 87 GLY A N 1
ATOM 656 C CA . GLY A 1 87 ? 9.948 11.167 -5.416 1.00 57.91 87 GLY A CA 1
ATOM 657 C C . GLY A 1 87 ? 9.448 10.579 -6.737 1.00 57.91 87 GLY A C 1
ATOM 658 O O . GLY A 1 87 ? 10.195 9.880 -7.420 1.00 57.91 87 GLY A O 1
ATOM 659 N N . ALA A 1 88 ? 8.236 10.936 -7.180 1.00 59.62 88 ALA A N 1
ATOM 660 C CA . ALA A 1 88 ? 7.705 10.540 -8.489 1.00 59.62 88 ALA A CA 1
ATOM 661 C C . ALA A 1 88 ? 8.522 11.120 -9.655 1.00 59.62 88 ALA A C 1
ATOM 663 O O . ALA A 1 88 ? 8.900 10.393 -10.576 1.00 59.62 88 ALA A O 1
ATOM 664 N N . VAL A 1 89 ? 8.853 12.415 -9.589 1.00 62.16 89 VAL A N 1
ATOM 665 C CA . VAL A 1 89 ? 9.710 13.083 -10.584 1.00 62.16 89 VAL A CA 1
ATOM 666 C C . VAL A 1 89 ? 11.121 12.496 -10.565 1.00 62.16 89 VAL A C 1
ATOM 668 O O . VAL A 1 89 ? 11.671 12.184 -11.619 1.00 62.16 89 VAL A O 1
ATOM 671 N N . LYS A 1 90 ? 11.699 12.269 -9.380 1.00 63.75 90 LYS A N 1
ATOM 672 C CA . LYS A 1 90 ? 13.007 11.608 -9.250 1.00 63.75 90 LYS A CA 1
ATOM 673 C C . LYS A 1 90 ? 13.009 10.193 -9.821 1.00 63.75 90 LYS A C 1
ATOM 675 O O . LYS A 1 90 ? 13.967 9.831 -10.495 1.00 63.75 90 LYS A O 1
ATOM 680 N N . ASN A 1 91 ? 11.954 9.413 -9.588 1.00 60.12 91 ASN A N 1
ATOM 681 C CA . ASN A 1 91 ? 11.797 8.074 -10.156 1.00 60.12 91 ASN A CA 1
ATOM 682 C C . ASN A 1 91 ? 11.752 8.114 -11.691 1.00 60.12 91 ASN A C 1
ATOM 684 O O . ASN A 1 91 ? 12.492 7.379 -12.334 1.00 60.12 91 ASN A O 1
ATOM 688 N N . LEU A 1 92 ? 10.962 9.018 -12.283 1.00 60.62 92 LEU A N 1
ATOM 689 C CA . LEU A 1 92 ? 10.896 9.199 -13.743 1.00 60.62 92 LEU A CA 1
ATOM 690 C C . LEU A 1 92 ? 12.247 9.589 -14.365 1.00 60.62 92 LEU A C 1
ATOM 692 O O . LEU A 1 92 ? 12.549 9.211 -15.497 1.00 60.62 92 LEU A O 1
ATOM 696 N N . LEU A 1 93 ? 13.061 10.341 -13.625 1.00 65.06 93 LEU A N 1
ATOM 697 C CA . LEU A 1 93 ? 14.402 10.751 -14.041 1.00 65.06 93 LEU A CA 1
ATOM 698 C C . LEU A 1 93 ? 15.495 9.724 -13.686 1.00 65.06 93 LEU A C 1
ATOM 700 O O . LEU A 1 93 ? 16.659 9.958 -14.000 1.00 65.06 93 LEU A O 1
ATOM 704 N N . GLY A 1 94 ? 15.154 8.610 -13.027 1.00 61.44 94 GLY A N 1
ATOM 705 C CA . GLY A 1 94 ? 16.115 7.593 -12.581 1.00 61.44 94 GLY A CA 1
ATOM 706 C C . GLY A 1 94 ? 17.023 8.030 -11.421 1.00 61.44 94 GLY A C 1
ATOM 707 O O . GLY A 1 94 ? 18.027 7.380 -11.152 1.00 61.44 94 GLY A O 1
ATOM 708 N N . LEU A 1 95 ? 16.681 9.116 -10.724 1.00 64.56 95 LEU A N 1
ATOM 709 C CA . LEU A 1 95 ? 17.470 9.730 -9.644 1.00 64.56 95 LEU A CA 1
ATOM 710 C C . LEU A 1 95 ? 16.970 9.368 -8.238 1.00 64.56 95 LEU A C 1
ATOM 712 O O . LEU A 1 95 ? 17.433 9.934 -7.248 1.00 64.56 95 LEU A O 1
ATOM 716 N N . SER A 1 96 ? 15.976 8.487 -8.136 1.00 71.19 96 SER A N 1
ATOM 717 C CA . SER A 1 96 ? 15.437 8.058 -6.847 1.00 71.19 96 SER A CA 1
ATOM 718 C C . SER A 1 96 ? 16.335 7.010 -6.185 1.00 71.19 96 SER A C 1
ATOM 720 O O . SER A 1 96 ? 16.795 6.078 -6.838 1.00 71.19 96 SER A O 1
ATOM 722 N N . GLU A 1 97 ? 16.551 7.103 -4.874 1.00 75.94 97 GLU A N 1
ATOM 723 C CA . GLU A 1 97 ? 17.142 5.988 -4.117 1.00 75.94 97 GLU A CA 1
ATOM 724 C C . GLU A 1 97 ? 16.122 4.863 -3.879 1.00 75.94 97 GLU A C 1
ATOM 726 O O . GLU A 1 97 ? 16.508 3.721 -3.647 1.00 75.94 97 GLU A O 1
ATOM 731 N N . GLU A 1 98 ? 14.827 5.172 -3.984 1.00 82.75 98 GLU A N 1
ATOM 732 C CA . GLU A 1 98 ? 13.701 4.245 -3.901 1.00 82.75 98 GLU A CA 1
ATOM 733 C C . GLU A 1 98 ? 13.087 4.049 -5.297 1.00 82.75 98 GLU A C 1
ATOM 735 O O . GLU A 1 98 ? 12.368 4.920 -5.792 1.00 82.75 98 GLU A O 1
ATOM 740 N N . GLN A 1 99 ? 13.374 2.918 -5.946 1.00 83.88 99 GLN A N 1
ATOM 741 C CA . GLN A 1 99 ? 13.036 2.669 -7.355 1.00 83.88 99 GLN A CA 1
ATOM 742 C C . GLN A 1 99 ? 11.692 1.957 -7.510 1.00 83.88 99 GLN A C 1
ATOM 744 O O . GLN A 1 99 ? 11.452 0.953 -6.836 1.00 83.88 99 GLN A O 1
ATOM 749 N N . ASN A 1 100 ? 10.831 2.429 -8.411 1.00 84.62 100 ASN A N 1
ATOM 750 C CA . ASN A 1 100 ? 9.527 1.825 -8.710 1.00 84.62 100 ASN A CA 1
ATOM 751 C C . ASN A 1 100 ? 9.507 1.173 -10.103 1.00 84.62 100 ASN A C 1
ATOM 753 O O . ASN A 1 100 ? 10.045 1.716 -11.062 1.00 84.62 100 ASN A O 1
ATOM 757 N N . GLY A 1 101 ? 8.891 -0.006 -10.217 1.00 87.19 101 GLY A N 1
ATOM 758 C CA . GLY A 1 101 ? 8.869 -0.790 -11.451 1.00 87.19 101 GLY A CA 1
ATOM 759 C C . GLY A 1 101 ? 8.360 -2.215 -11.231 1.00 87.19 101 GLY A C 1
ATOM 760 O O . GLY A 1 101 ? 7.750 -2.521 -10.206 1.00 87.19 101 GLY A O 1
ATOM 761 N N . LEU A 1 102 ? 8.617 -3.085 -12.203 1.00 90.25 102 LEU A N 1
ATOM 762 C CA . LEU A 1 102 ? 8.143 -4.463 -12.265 1.00 90.25 102 LEU A CA 1
ATOM 763 C C . LEU A 1 102 ? 9.265 -5.441 -11.918 1.00 90.25 102 LEU A C 1
ATOM 765 O O . LEU A 1 102 ? 10.343 -5.391 -12.510 1.00 90.25 102 LEU A O 1
ATOM 769 N N . ILE A 1 103 ? 8.992 -6.391 -11.027 1.00 91.31 103 ILE A N 1
ATOM 770 C CA . ILE A 1 103 ? 9.851 -7.565 -10.819 1.00 91.31 103 ILE A CA 1
ATOM 771 C C . ILE A 1 103 ? 9.179 -8.778 -11.448 1.00 91.31 103 ILE A C 1
ATOM 773 O O . ILE A 1 103 ? 8.121 -9.203 -10.989 1.00 91.31 103 ILE A O 1
ATOM 777 N N . TYR A 1 104 ? 9.801 -9.369 -12.466 1.00 89.94 104 TYR A N 1
ATOM 778 C CA . TYR A 1 104 ? 9.316 -10.613 -13.065 1.00 89.94 104 TYR A CA 1
ATOM 779 C C . TYR A 1 104 ? 9.650 -11.815 -12.184 1.00 89.94 104 TYR A C 1
ATOM 781 O O . TYR A 1 104 ? 10.752 -11.930 -11.642 1.00 89.94 104 TYR A O 1
ATOM 789 N N . THR A 1 105 ? 8.698 -12.738 -12.055 1.00 88.56 105 THR A N 1
ATOM 790 C CA . THR A 1 105 ? 8.872 -13.939 -11.234 1.00 88.56 105 THR A CA 1
ATOM 791 C C . THR A 1 105 ? 9.138 -15.172 -12.094 1.00 88.56 105 THR A C 1
ATOM 793 O O . THR A 1 105 ? 8.698 -15.272 -13.237 1.00 88.56 105 THR A O 1
ATOM 796 N N . ARG A 1 106 ? 9.817 -16.171 -11.518 1.00 88.62 106 ARG A N 1
ATOM 797 C CA . ARG A 1 106 ? 10.086 -17.456 -12.192 1.00 88.62 106 ARG A CA 1
ATOM 798 C C . ARG A 1 106 ? 8.835 -18.315 -12.414 1.00 88.62 106 ARG A C 1
ATOM 800 O O . ARG A 1 106 ? 8.903 -19.276 -13.167 1.00 88.62 106 ARG A O 1
ATOM 807 N N . ARG A 1 107 ? 7.716 -17.996 -11.754 1.00 86.88 107 ARG A N 1
ATOM 808 C CA . ARG A 1 107 ? 6.444 -18.735 -11.855 1.00 86.88 107 ARG A CA 1
ATOM 809 C C . ARG A 1 107 ? 5.486 -18.131 -12.889 1.00 86.88 107 ARG A C 1
ATOM 811 O O . ARG A 1 107 ? 4.325 -18.513 -12.939 1.00 86.88 107 ARG A O 1
ATOM 818 N N . GLY A 1 108 ? 5.972 -17.201 -13.709 1.00 76.75 108 GLY A N 1
ATOM 819 C CA . GLY A 1 108 ? 5.126 -16.369 -14.557 1.00 76.75 108 GLY A CA 1
ATOM 820 C C . GLY A 1 108 ? 4.549 -15.184 -13.777 1.00 76.75 108 GLY A C 1
ATOM 821 O O . GLY A 1 108 ? 4.387 -15.231 -12.558 1.00 76.75 108 GLY A O 1
ATOM 822 N N . GLY A 1 109 ? 4.292 -14.084 -14.483 1.00 87.69 109 GLY A N 1
ATOM 823 C CA . GLY A 1 109 ? 3.785 -12.842 -13.896 1.00 87.69 109 GLY A CA 1
ATOM 824 C C . GLY A 1 109 ? 4.865 -11.911 -13.335 1.00 87.69 109 GLY A C 1
ATOM 825 O O . GLY A 1 109 ? 6.070 -12.168 -13.425 1.00 87.69 109 GLY A O 1
ATOM 826 N N . PHE A 1 110 ? 4.403 -10.798 -12.774 1.00 89.88 110 PHE A N 1
ATOM 827 C CA . PHE A 1 110 ? 5.232 -9.705 -12.284 1.00 89.88 110 PHE A CA 1
ATOM 828 C C . PHE A 1 110 ? 4.647 -9.107 -11.003 1.00 89.88 110 PHE A C 1
ATOM 830 O O . PHE A 1 110 ? 3.453 -9.223 -10.737 1.00 89.88 110 PHE A O 1
ATOM 837 N N . ILE A 1 111 ? 5.501 -8.453 -10.224 1.00 90.00 111 ILE A N 1
ATOM 838 C CA . ILE A 1 111 ? 5.126 -7.688 -9.038 1.00 90.00 111 ILE A CA 1
ATOM 839 C C . ILE A 1 111 ? 5.346 -6.215 -9.361 1.00 90.00 111 ILE A C 1
ATOM 841 O O . ILE A 1 111 ? 6.480 -5.811 -9.617 1.00 90.00 111 ILE A O 1
ATOM 845 N N . ASP A 1 112 ? 4.272 -5.428 -9.356 1.00 90.62 112 ASP A N 1
ATOM 846 C CA . ASP A 1 112 ? 4.355 -3.971 -9.445 1.00 90.62 112 ASP A CA 1
ATOM 847 C C . ASP A 1 112 ? 4.665 -3.390 -8.059 1.00 90.62 112 ASP A C 1
ATOM 849 O O . ASP A 1 112 ? 3.848 -3.425 -7.135 1.00 90.62 112 ASP A O 1
ATOM 853 N N . ILE A 1 113 ? 5.878 -2.865 -7.918 1.00 89.19 113 ILE A N 1
ATOM 854 C CA . ILE A 1 113 ? 6.412 -2.400 -6.640 1.00 89.19 113 ILE A CA 1
ATOM 855 C C . ILE A 1 113 ? 5.761 -1.098 -6.173 1.00 89.19 113 ILE A C 1
ATOM 857 O O . ILE A 1 113 ? 5.608 -0.909 -4.964 1.00 89.19 113 ILE A O 1
ATOM 861 N N . ALA A 1 114 ? 5.317 -0.233 -7.087 1.00 86.94 114 ALA A N 1
ATOM 862 C CA . ALA A 1 114 ? 4.615 0.989 -6.705 1.00 86.94 114 ALA A CA 1
ATOM 863 C C . ALA A 1 114 ? 3.285 0.651 -6.017 1.00 86.94 114 ALA A C 1
ATOM 865 O O . ALA A 1 114 ? 2.977 1.196 -4.957 1.00 86.94 114 ALA A O 1
ATOM 866 N N . HIS A 1 115 ? 2.544 -0.320 -6.559 1.00 87.88 115 HIS A N 1
ATOM 867 C CA . HIS A 1 115 ? 1.299 -0.797 -5.956 1.00 87.88 115 HIS A CA 1
ATOM 868 C C . HIS A 1 115 ? 1.525 -1.490 -4.607 1.00 87.88 115 HIS A C 1
ATOM 870 O O . HIS A 1 115 ? 0.762 -1.260 -3.664 1.00 87.88 115 HIS A O 1
ATOM 876 N N . VAL A 1 116 ? 2.584 -2.296 -4.477 1.00 90.19 116 VAL A N 1
ATOM 877 C CA . VAL A 1 116 ? 2.946 -2.931 -3.197 1.00 90.19 116 VAL A CA 1
ATOM 878 C C . VAL A 1 116 ? 3.248 -1.877 -2.129 1.00 90.19 116 VAL A C 1
ATOM 880 O O . VAL A 1 116 ? 2.716 -1.962 -1.024 1.00 90.19 116 VAL A O 1
ATOM 883 N N . ARG A 1 117 ? 4.046 -0.857 -2.457 1.00 89.19 117 ARG A N 1
ATOM 884 C CA . ARG A 1 117 ? 4.414 0.224 -1.525 1.00 89.19 117 ARG A CA 1
ATOM 885 C C . ARG A 1 117 ? 3.233 1.107 -1.156 1.00 89.19 117 ARG A C 1
ATOM 887 O O . ARG A 1 117 ? 3.020 1.364 0.022 1.00 89.19 117 ARG A O 1
ATOM 894 N N . ASN A 1 118 ? 2.412 1.493 -2.133 1.00 86.94 118 ASN A N 1
ATOM 895 C CA . ASN A 1 118 ? 1.174 2.224 -1.866 1.00 86.94 118 ASN A CA 1
ATOM 896 C C . ASN A 1 118 ? 0.255 1.424 -0.935 1.00 86.94 118 ASN A C 1
ATOM 898 O O . ASN A 1 118 ? -0.351 1.990 -0.029 1.00 86.94 118 ASN A O 1
ATOM 902 N N . THR A 1 119 ? 0.152 0.107 -1.128 1.00 88.88 119 THR A N 1
ATOM 903 C CA . THR A 1 119 ? -0.640 -0.756 -0.242 1.00 88.88 119 THR A CA 1
ATOM 904 C C . THR A 1 119 ? -0.041 -0.798 1.163 1.00 88.88 119 THR A C 1
ATOM 906 O O . THR A 1 119 ? -0.779 -0.638 2.129 1.00 88.88 119 THR A O 1
ATOM 909 N N . ALA A 1 120 ? 1.282 -0.936 1.289 1.00 90.38 120 ALA A N 1
ATOM 910 C CA . ALA A 1 120 ? 1.969 -0.924 2.580 1.00 90.38 120 ALA A CA 1
ATOM 911 C C . ALA A 1 120 ? 1.745 0.392 3.348 1.00 90.38 120 ALA A C 1
ATOM 913 O O . ALA A 1 120 ? 1.351 0.355 4.515 1.00 90.38 120 ALA A O 1
ATOM 914 N N . ASP A 1 121 ? 1.907 1.537 2.678 1.00 90.06 121 ASP A N 1
ATOM 915 C CA . ASP A 1 121 ? 1.656 2.862 3.252 1.00 90.06 121 ASP A CA 1
ATOM 916 C C . ASP A 1 121 ? 0.197 3.009 3.704 1.00 90.06 121 ASP A C 1
ATOM 918 O O . ASP A 1 121 ? -0.072 3.448 4.823 1.00 90.06 121 ASP A O 1
ATOM 922 N N . ASN A 1 122 ? -0.763 2.591 2.872 1.00 89.88 122 ASN A N 1
ATOM 923 C CA . ASN A 1 122 ? -2.185 2.652 3.214 1.00 89.88 122 ASN A CA 1
ATOM 924 C C . ASN A 1 122 ? -2.537 1.763 4.410 1.00 89.88 122 ASN A C 1
ATOM 926 O O . ASN A 1 122 ? -3.264 2.213 5.296 1.00 89.88 122 ASN A O 1
ATOM 930 N N . THR A 1 123 ? -2.025 0.532 4.457 1.00 91.00 123 THR A N 1
ATOM 931 C CA . THR A 1 123 ? -2.234 -0.381 5.589 1.00 91.00 123 THR A CA 1
ATOM 932 C C . THR A 1 123 ? -1.664 0.215 6.868 1.00 91.00 123 THR A C 1
ATOM 934 O O . THR A 1 123 ? -2.350 0.266 7.889 1.00 91.00 123 THR A O 1
ATOM 937 N N . PHE A 1 124 ? -0.436 0.736 6.811 1.00 91.38 124 PHE A N 1
ATOM 938 C CA . PHE A 1 124 ? 0.207 1.353 7.964 1.00 91.38 124 PHE A CA 1
ATOM 939 C C . PHE A 1 124 ? -0.553 2.591 8.452 1.00 91.38 124 PHE A C 1
ATOM 941 O O . PHE A 1 124 ? -0.818 2.731 9.648 1.00 91.38 124 PHE A O 1
ATOM 948 N N . TYR A 1 125 ? -0.960 3.468 7.536 1.00 92.19 125 TYR A N 1
ATOM 949 C CA . TYR A 1 125 ? -1.780 4.634 7.847 1.00 92.19 125 TYR A CA 1
ATOM 950 C C . TYR A 1 125 ? -3.100 4.233 8.513 1.00 92.19 125 TYR A C 1
ATOM 952 O O . TYR A 1 125 ? -3.422 4.714 9.602 1.00 92.19 125 TYR A O 1
ATOM 960 N N . LEU A 1 126 ? -3.848 3.317 7.894 1.00 92.69 126 LEU A N 1
ATOM 961 C CA . LEU A 1 126 ? -5.145 2.871 8.392 1.00 92.69 126 LEU A CA 1
ATOM 962 C C . LEU A 1 126 ? -5.050 2.244 9.775 1.00 92.69 126 LEU A C 1
ATOM 964 O O . LEU A 1 126 ? -5.843 2.607 10.642 1.00 92.69 126 LEU A O 1
ATOM 968 N N . PHE A 1 127 ? -4.068 1.372 10.004 1.00 93.62 127 PHE A N 1
ATOM 969 C CA . PHE A 1 127 ? -3.837 0.766 11.311 1.00 93.62 127 PHE A CA 1
ATOM 970 C C . PHE A 1 127 ? -3.705 1.839 12.404 1.00 93.62 127 PHE A C 1
ATOM 972 O O . PHE A 1 127 ? -4.405 1.797 13.417 1.00 93.62 127 PHE A O 1
ATOM 979 N N . ASN A 1 128 ? -2.872 2.858 12.168 1.00 93.06 128 ASN A N 1
ATOM 980 C CA . ASN A 1 128 ? -2.641 3.939 13.129 1.00 93.06 128 ASN A CA 1
ATOM 981 C C . ASN A 1 128 ? -3.875 4.834 13.346 1.00 93.06 128 ASN A C 1
ATOM 983 O O . ASN A 1 128 ? -4.031 5.414 14.419 1.00 93.06 128 ASN A O 1
ATOM 987 N N . ARG A 1 129 ? -4.788 4.923 12.370 1.00 93.12 129 ARG A N 1
ATOM 988 C CA . ARG A 1 129 ? -6.064 5.649 12.518 1.00 93.12 129 ARG A CA 1
ATOM 989 C C . ARG A 1 129 ? -7.150 4.817 13.208 1.00 93.12 129 ARG A C 1
ATOM 991 O O . ARG A 1 129 ? -7.930 5.363 13.990 1.00 93.12 129 ARG A O 1
ATOM 998 N N . ILE A 1 130 ? -7.213 3.518 12.920 1.00 94.06 130 ILE A N 1
ATOM 999 C CA . ILE A 1 130 ? -8.274 2.615 13.383 1.00 94.06 130 ILE A CA 1
ATOM 1000 C C . ILE A 1 130 ? -7.991 2.110 14.796 1.00 94.06 130 ILE A C 1
ATOM 1002 O O . ILE A 1 130 ? -8.890 2.130 15.634 1.00 94.06 130 ILE A O 1
ATOM 1006 N N . ALA A 1 131 ? -6.764 1.682 15.100 1.00 93.75 131 ALA A N 1
ATOM 1007 C CA . ALA A 1 131 ? -6.451 1.033 16.374 1.00 93.75 131 ALA A CA 1
ATOM 1008 C C . ALA A 1 131 ? -6.819 1.871 17.624 1.00 93.75 131 ALA A C 1
ATOM 1010 O O . ALA A 1 131 ? -7.425 1.303 18.539 1.00 93.75 131 ALA A O 1
ATOM 1011 N N . PRO A 1 132 ? -6.574 3.200 17.682 1.00 92.25 132 PRO A N 1
ATOM 1012 C CA . PRO A 1 132 ? -6.949 4.019 18.841 1.00 92.25 132 PRO A CA 1
ATOM 1013 C C . PRO A 1 132 ? -8.465 4.205 19.003 1.00 92.25 132 PRO A C 1
ATOM 1015 O O . PRO A 1 132 ? -8.944 4.471 20.104 1.00 92.25 132 PRO A O 1
ATOM 1018 N N . THR A 1 133 ? -9.227 4.065 17.914 1.00 93.25 133 THR A N 1
ATOM 1019 C CA . THR A 1 133 ? -10.678 4.323 17.857 1.00 93.25 133 THR A CA 1
ATOM 1020 C C . THR A 1 133 ? -11.495 3.062 17.562 1.00 93.25 133 THR A C 1
ATOM 1022 O O . THR A 1 133 ? -12.679 3.139 17.237 1.00 93.25 133 THR A O 1
ATOM 1025 N N . LEU A 1 134 ? -10.888 1.878 17.705 1.00 95.38 134 LEU A N 1
ATOM 1026 C CA . LEU A 1 134 ? -11.495 0.604 17.329 1.00 95.38 134 LEU A CA 1
ATOM 1027 C C . LEU A 1 134 ? -12.851 0.393 18.018 1.00 95.38 134 LEU A C 1
ATOM 1029 O O . LEU A 1 134 ? -12.943 0.429 19.248 1.00 95.38 134 LEU A O 1
ATOM 1033 N N . GLY A 1 135 ? -13.881 0.116 17.217 1.00 95.88 135 GLY A N 1
ATOM 1034 C CA . GLY A 1 135 ? -15.261 -0.055 17.679 1.00 95.88 135 GLY A CA 1
ATOM 1035 C C . GLY A 1 135 ? -16.113 1.214 17.623 1.00 95.88 135 GLY A C 1
ATOM 1036 O O . GLY A 1 135 ? -17.328 1.136 17.795 1.00 95.88 135 GLY A O 1
ATOM 1037 N N . GLN A 1 136 ? -15.523 2.380 17.353 1.00 97.12 136 GLN A N 1
ATOM 1038 C CA . GLN A 1 136 ? -16.257 3.637 17.207 1.00 97.12 136 GLN A CA 1
ATOM 1039 C C . GLN A 1 136 ? -16.671 3.866 15.747 1.00 97.12 136 GLN A C 1
ATOM 1041 O O . GLN A 1 136 ? -15.960 3.497 14.811 1.00 97.12 136 GLN A O 1
ATOM 1046 N N . ALA A 1 137 ? -17.829 4.499 15.544 1.00 97.44 137 ALA A N 1
ATOM 1047 C CA . ALA A 1 137 ? -18.210 4.987 14.223 1.00 97.44 137 ALA A CA 1
ATOM 1048 C C . ALA A 1 137 ? -17.346 6.197 13.844 1.00 97.44 137 ALA A C 1
ATOM 1050 O O . ALA A 1 137 ? -17.019 7.029 14.689 1.00 97.44 137 ALA A O 1
ATOM 1051 N N . GLY A 1 138 ? -17.005 6.326 12.565 1.00 95.88 138 GLY A N 1
ATOM 1052 C CA . GLY A 1 138 ? -16.122 7.396 12.117 1.00 95.88 138 GLY A CA 1
ATOM 1053 C C . GLY A 1 138 ? -15.877 7.393 10.617 1.00 95.88 138 GLY A C 1
ATOM 1054 O O . GLY A 1 138 ? -16.366 6.533 9.883 1.00 95.88 138 GLY A O 1
ATOM 1055 N N . ARG A 1 139 ? -15.124 8.388 10.152 1.00 95.31 139 ARG A N 1
ATOM 1056 C CA . ARG A 1 139 ? -14.696 8.509 8.755 1.00 95.31 139 ARG A CA 1
ATOM 1057 C C . ARG A 1 139 ? -13.211 8.827 8.710 1.00 95.31 139 ARG A C 1
ATOM 1059 O O . ARG A 1 139 ? -12.758 9.719 9.422 1.00 95.31 139 ARG A O 1
ATOM 1066 N N . ILE A 1 140 ? -12.484 8.123 7.853 1.00 92.69 140 ILE A N 1
ATOM 1067 C CA . ILE A 1 140 ? -11.084 8.413 7.534 1.00 92.69 140 ILE A CA 1
ATOM 1068 C C . ILE A 1 140 ? -11.059 8.870 6.082 1.00 92.69 140 ILE A C 1
ATOM 1070 O O . ILE A 1 140 ? -11.530 8.140 5.212 1.00 92.69 140 ILE A O 1
ATOM 1074 N N . PHE A 1 141 ? -10.563 10.076 5.829 1.00 89.62 141 PHE A N 1
ATOM 1075 C CA . PHE A 1 141 ? -10.456 10.642 4.486 1.00 89.62 141 PHE A CA 1
ATOM 1076 C C . PHE A 1 141 ? -9.027 10.498 3.970 1.00 89.62 141 PHE A C 1
ATOM 1078 O O . PHE A 1 141 ? -8.076 10.654 4.735 1.00 89.62 141 PHE A O 1
ATOM 1085 N N . TYR A 1 142 ? -8.898 10.215 2.679 1.00 86.44 142 TYR A N 1
ATOM 1086 C CA . TYR A 1 142 ? -7.629 10.259 1.959 1.00 86.44 142 TYR A CA 1
ATOM 1087 C C . TYR A 1 142 ? -7.543 11.538 1.134 1.00 86.44 142 TYR A C 1
ATOM 1089 O O . TYR A 1 142 ? -8.545 12.235 0.953 1.00 86.44 142 TYR A O 1
ATOM 1097 N N . SER A 1 143 ? -6.359 11.799 0.585 1.00 80.00 143 SER A N 1
ATOM 1098 C CA . SER A 1 143 ? -6.204 12.745 -0.514 1.00 80.00 143 SER A CA 1
ATOM 1099 C C . SER A 1 143 ? -7.139 12.376 -1.672 1.00 80.00 143 SER A C 1
ATOM 1101 O O . SER A 1 143 ? -7.398 11.198 -1.940 1.00 80.00 143 SER A O 1
ATOM 1103 N N . GLU A 1 144 ? -7.686 13.392 -2.334 1.00 77.00 144 GLU A N 1
ATOM 1104 C CA . GLU A 1 144 ? -8.594 13.190 -3.459 1.00 77.00 144 GLU A CA 1
ATOM 1105 C C . GLU A 1 144 ? -7.829 12.708 -4.696 1.00 77.00 144 GLU A C 1
ATOM 1107 O O . GLU A 1 144 ? -6.809 13.275 -5.082 1.00 77.00 144 GLU A O 1
ATOM 1112 N N . GLU A 1 145 ? -8.359 11.678 -5.351 1.00 73.19 145 GLU A N 1
ATOM 1113 C CA . GLU A 1 145 ? -7.854 11.156 -6.622 1.00 73.19 145 GLU A CA 1
ATOM 1114 C C . GLU A 1 145 ? -9.029 10.979 -7.557 1.00 73.19 145 GLU A C 1
ATOM 1116 O O . GLU A 1 145 ? -9.778 10.008 -7.445 1.00 73.19 145 GLU A O 1
ATOM 1121 N N . LEU A 1 146 ? -9.227 11.959 -8.442 1.00 77.94 146 LEU A N 1
ATOM 1122 C CA . LEU A 1 146 ? -10.377 12.022 -9.354 1.00 77.94 146 LEU A CA 1
ATOM 1123 C C . LEU A 1 146 ? -11.749 12.047 -8.637 1.00 77.94 146 LEU A C 1
ATOM 1125 O O . LEU A 1 146 ? -12.785 12.083 -9.296 1.00 77.94 146 LEU A O 1
ATOM 1129 N N . GLY A 1 147 ? -11.766 12.049 -7.299 1.00 85.25 147 GLY A N 1
ATOM 1130 C CA . GLY A 1 147 ? -12.950 12.038 -6.454 1.00 85.25 147 GLY A CA 1
ATOM 1131 C C . GLY A 1 147 ? -12.630 11.811 -4.973 1.00 85.25 147 GLY A C 1
ATOM 1132 O O . GLY A 1 147 ? -11.480 11.600 -4.574 1.00 85.25 147 GLY A O 1
ATOM 1133 N N . VAL A 1 148 ? -13.683 11.839 -4.151 1.00 89.00 148 VAL A N 1
ATOM 1134 C CA . VAL A 1 148 ? -13.590 11.673 -2.695 1.00 89.00 148 VAL A CA 1
ATOM 1135 C C . VAL A 1 148 ? -13.296 10.219 -2.337 1.00 89.00 148 VAL A C 1
ATOM 1137 O O . VAL A 1 148 ? -14.080 9.316 -2.637 1.00 89.00 148 VAL A O 1
ATOM 1140 N N . ARG A 1 149 ? -12.206 10.006 -1.600 1.00 89.81 149 ARG A N 1
ATOM 1141 C CA . ARG A 1 149 ? -11.804 8.700 -1.069 1.00 89.81 149 ARG A CA 1
ATOM 1142 C C . ARG A 1 149 ? -11.944 8.691 0.450 1.00 89.81 149 ARG A C 1
ATOM 1144 O O . ARG A 1 149 ? -11.366 9.528 1.142 1.00 89.81 149 ARG A O 1
ATOM 1151 N N . ARG A 1 150 ? -12.715 7.740 0.989 1.00 92.06 150 ARG A N 1
ATOM 1152 C CA . ARG A 1 150 ? -12.893 7.584 2.441 1.00 92.06 150 ARG A CA 1
ATOM 1153 C C . ARG A 1 150 ? -13.117 6.139 2.873 1.00 92.06 150 ARG A C 1
ATOM 1155 O O . ARG A 1 150 ? -13.752 5.374 2.152 1.00 92.06 150 ARG A O 1
ATOM 1162 N N . VAL A 1 151 ? -12.706 5.821 4.097 1.00 93.31 151 VAL A N 1
ATOM 1163 C CA . VAL A 1 151 ? -13.176 4.646 4.847 1.00 93.31 151 VAL A CA 1
ATOM 1164 C C . VAL A 1 151 ? -14.304 5.073 5.780 1.00 93.31 151 VAL A C 1
ATOM 1166 O O . VAL A 1 151 ? -14.160 6.034 6.539 1.00 93.31 151 VAL A O 1
ATOM 1169 N N . GLN A 1 152 ? -15.430 4.359 5.728 1.00 96.00 152 GLN A N 1
ATOM 1170 C CA . GLN A 1 152 ? -16.547 4.523 6.658 1.00 96.00 152 GLN A CA 1
ATOM 1171 C C . GLN A 1 152 ? -16.479 3.421 7.717 1.00 96.00 152 GLN A C 1
ATOM 1173 O O . GLN A 1 152 ? -16.623 2.244 7.400 1.00 96.00 152 GLN A O 1
ATOM 1178 N N . LEU A 1 153 ? -16.284 3.815 8.973 1.00 96.44 153 LEU A N 1
ATOM 1179 C CA . LEU A 1 153 ? -16.286 2.912 10.117 1.00 96.44 153 LEU A CA 1
ATOM 1180 C C . LEU A 1 153 ? -17.670 2.928 10.762 1.00 96.44 153 LEU A C 1
ATOM 1182 O O . LEU A 1 153 ? -18.240 3.999 10.999 1.00 96.44 153 LEU A O 1
ATOM 1186 N N . ASN A 1 154 ? -18.199 1.740 11.041 1.00 96.69 154 ASN A N 1
ATOM 1187 C CA . ASN A 1 154 ? -19.432 1.553 11.796 1.00 96.69 154 ASN A CA 1
ATOM 1188 C C . ASN A 1 154 ? -19.083 1.137 13.225 1.00 96.69 154 ASN A C 1
ATOM 1190 O O . ASN A 1 154 ? -18.111 0.414 13.441 1.00 96.69 154 ASN A O 1
ATOM 1194 N N . ALA A 1 155 ? -19.882 1.584 14.191 1.00 97.56 155 ALA A N 1
ATOM 1195 C CA . ALA A 1 155 ? -19.663 1.220 15.582 1.00 97.56 155 ALA A CA 1
ATOM 1196 C C . ALA A 1 155 ? -19.934 -0.275 15.814 1.00 97.56 155 ALA A C 1
ATOM 1198 O O . ALA A 1 155 ? -20.876 -0.839 15.256 1.00 97.56 155 ALA A O 1
ATOM 1199 N N . PHE A 1 156 ? -19.125 -0.899 16.666 1.00 97.44 156 PHE A N 1
ATOM 1200 C CA . PHE A 1 156 ? -19.306 -2.270 17.138 1.00 97.44 156 PHE A CA 1
ATOM 1201 C C . PHE A 1 156 ? -18.588 -2.463 18.479 1.00 97.44 156 PHE A C 1
ATOM 1203 O O . PHE A 1 156 ? -17.735 -1.663 18.859 1.00 97.44 156 PHE A O 1
ATOM 1210 N N . THR A 1 157 ? -18.904 -3.535 19.205 1.00 97.56 157 THR A N 1
ATOM 1211 C CA . THR A 1 157 ? -18.198 -3.875 20.448 1.00 97.56 157 THR A CA 1
ATOM 1212 C C . THR A 1 157 ? -16.896 -4.619 20.124 1.00 97.56 157 THR A C 1
ATOM 1214 O O . THR A 1 157 ? -16.963 -5.753 19.644 1.00 97.56 157 THR A O 1
ATOM 1217 N N . PRO A 1 158 ? -15.708 -4.032 20.369 1.00 95.19 158 PRO A N 1
ATOM 1218 C CA . PRO A 1 158 ? -14.449 -4.718 20.119 1.00 95.19 158 PRO A CA 1
ATOM 1219 C C . PRO A 1 158 ? -14.219 -5.841 21.144 1.00 95.19 158 PRO A C 1
ATOM 1221 O O . PRO A 1 158 ? -14.743 -5.781 22.260 1.00 95.19 158 PRO A O 1
ATOM 1224 N N . PRO A 1 159 ? -13.405 -6.858 20.810 1.00 95.06 159 PRO A N 1
ATOM 1225 C CA . PRO A 1 159 ? -13.036 -7.899 21.764 1.00 95.06 159 PRO A CA 1
ATOM 1226 C C . PRO A 1 159 ? -12.317 -7.299 22.982 1.00 95.06 159 PRO A C 1
ATOM 1228 O O . PRO A 1 159 ? -11.595 -6.312 22.865 1.00 95.06 159 PRO A O 1
ATOM 1231 N N . ALA A 1 160 ? -12.471 -7.916 24.156 1.00 92.31 160 ALA A N 1
ATOM 1232 C CA . ALA A 1 160 ? -11.865 -7.409 25.393 1.00 92.31 160 ALA A CA 1
ATOM 1233 C C . ALA A 1 160 ? -10.328 -7.522 25.406 1.00 92.31 160 ALA A C 1
ATOM 1235 O O . ALA A 1 160 ? -9.641 -6.708 26.020 1.00 92.31 160 ALA A O 1
ATOM 1236 N N . GLY A 1 161 ? -9.778 -8.536 24.733 1.00 92.06 161 GLY A N 1
ATOM 1237 C CA . GLY A 1 161 ? -8.348 -8.817 24.759 1.00 92.06 161 GLY A CA 1
ATOM 1238 C C . GLY A 1 161 ? -7.534 -7.877 23.867 1.00 92.06 161 GLY A C 1
ATOM 1239 O O . GLY A 1 161 ? -7.843 -7.676 22.692 1.00 92.06 161 GLY A O 1
ATOM 1240 N N . VAL A 1 162 ? -6.452 -7.327 24.422 1.00 89.69 162 VAL A N 1
ATOM 1241 C CA . VAL A 1 162 ? -5.580 -6.343 23.752 1.00 89.69 162 VAL A CA 1
ATOM 1242 C C . VAL A 1 162 ? -5.005 -6.882 22.437 1.00 89.69 162 VAL A C 1
ATOM 1244 O O . VAL A 1 162 ? -4.994 -6.176 21.432 1.00 89.69 162 VAL A O 1
ATOM 1247 N N . ARG A 1 163 ? -4.595 -8.157 22.407 1.00 89.75 163 ARG A N 1
ATOM 1248 C CA . ARG A 1 163 ? -4.057 -8.797 21.196 1.00 89.75 163 ARG A CA 1
ATOM 1249 C C . ARG A 1 163 ? -5.114 -8.935 20.103 1.00 89.75 163 ARG A C 1
ATOM 1251 O O . ARG A 1 163 ? -4.829 -8.668 18.944 1.00 89.75 163 ARG A O 1
ATOM 1258 N N . GLN A 1 164 ? -6.332 -9.328 20.467 1.00 90.75 164 GLN A N 1
ATOM 1259 C CA . GLN A 1 164 ? -7.440 -9.470 19.526 1.00 90.75 164 GLN A CA 1
ATOM 1260 C C . GLN A 1 164 ? -7.842 -8.114 18.941 1.00 90.75 164 GLN A C 1
ATOM 1262 O O . GLN A 1 164 ? -8.128 -8.027 17.752 1.00 90.75 164 GLN A O 1
ATOM 1267 N N . ARG A 1 165 ? -7.818 -7.049 19.753 1.00 92.25 165 ARG A N 1
ATOM 1268 C CA . ARG A 1 165 ? -8.047 -5.678 19.273 1.00 92.25 165 ARG A CA 1
ATOM 1269 C C . ARG A 1 165 ? -6.970 -5.239 18.286 1.00 92.25 165 ARG A C 1
ATOM 1271 O O . ARG A 1 165 ? -7.308 -4.698 17.243 1.00 92.25 165 ARG A O 1
ATOM 1278 N N . TYR A 1 166 ? -5.702 -5.507 18.598 1.00 91.31 166 TYR A N 1
ATOM 1279 C CA . TYR A 1 166 ? -4.585 -5.212 17.701 1.00 91.31 166 TYR A CA 1
ATOM 1280 C C . TYR A 1 166 ? -4.723 -5.954 16.367 1.00 91.31 166 TYR A C 1
ATOM 1282 O O . TYR A 1 166 ? -4.655 -5.328 15.318 1.00 91.31 166 TYR A O 1
ATOM 1290 N N . GLN A 1 167 ? -4.996 -7.263 16.411 1.00 90.31 167 GLN A N 1
ATOM 1291 C CA . GLN A 1 167 ? -5.175 -8.089 15.214 1.00 90.31 167 GLN A CA 1
ATOM 1292 C C . GLN A 1 167 ? -6.352 -7.625 14.353 1.00 90.31 167 GLN A C 1
ATOM 1294 O O . GLN A 1 167 ? -6.277 -7.702 13.140 1.00 90.31 167 GLN A O 1
ATOM 1299 N N . LEU A 1 168 ? -7.446 -7.173 14.971 1.00 91.38 168 LEU A N 1
ATOM 1300 C CA . LEU A 1 168 ? -8.626 -6.712 14.240 1.00 91.38 168 LEU A CA 1
ATOM 1301 C C . LEU A 1 168 ? -8.405 -5.357 13.552 1.00 91.38 168 LEU A C 1
ATOM 1303 O O . LEU A 1 168 ? -9.095 -5.043 12.587 1.00 91.38 168 LEU A O 1
ATOM 1307 N N . ALA A 1 169 ? -7.490 -4.540 14.075 1.00 90.44 169 ALA A N 1
ATOM 1308 C CA . ALA A 1 169 ? -7.163 -3.241 13.502 1.00 90.44 169 ALA A CA 1
ATOM 1309 C C . ALA A 1 169 ? -6.104 -3.308 12.384 1.00 90.44 169 ALA A C 1
ATOM 1311 O O . ALA A 1 169 ? -5.934 -2.305 11.689 1.00 90.44 169 ALA A O 1
ATOM 1312 N N . ALA A 1 170 ? -5.382 -4.430 12.257 1.00 83.94 170 ALA A N 1
ATOM 1313 C CA . ALA A 1 170 ? -4.275 -4.656 11.320 1.00 83.94 170 ALA A CA 1
ATOM 1314 C C . ALA A 1 170 ? -4.732 -5.409 10.065 1.00 83.94 170 ALA A C 1
ATOM 1316 O O . ALA A 1 170 ? -4.244 -5.043 8.973 1.00 83.94 170 ALA A O 1
#

Foldseek 3Di:
DPDPPPPPPPPPDPPPPPPPPPPQDQDPDFDDFDDDDAFADQPQDWDPDDPQAWDDDPNHTDPPDGQPQEDDPVQQADADQRPDPVLNVCQRVVNHNGHFHWYADPVGDIDGVSVVNSVVNNLSNQLSVQLVVPQDWDKDWHPDDVHTDIDTDDHDDQDPDPSSSSSVSD

Sequence (170 aa):
MRKAFWLLFALALPALAQDPVLPAVTAIHTAPTLGELPPPESLRPCCAFGYDLHVRAAGIPIPMYQIGNVLTLGTLGKHHYNDSAFGAVKNLLGLSEEQNGLIYTRRGGFIDIAHVRNTADNTFYLFNRIAPTLGQAGRIFYSEELGVRRVQLNAFTPPAGVRQRYQLAA

Organism: Klebsiella pneumoniae subsp. ozaenae (NCBI:txid574)